Protein AF-A0A3P7GYM1-F1 (afdb_monomer)

Nearest PDB structures (foldseek):
  6tmk-assembly1_K1  TM=2.859E-01  e=8.659E+00  Toxoplasma gondii GT1
  4bem-assembly1_C  TM=2.458E-01  e=6.532E+00  Acetobacterium woodii DSM 1030

Structure (mmCIF, N/CA/C/O backbone):
data_AF-A0A3P7GYM1-F1
#
_entry.id   AF-A0A3P7GYM1-F1
#
loop_
_atom_site.group_PDB
_atom_site.id
_atom_site.type_symbol
_atom_site.label_atom_id
_atom_site.label_alt_id
_atom_site.label_comp_id
_atom_site.label_asym_id
_atom_site.label_entity_id
_atom_site.label_seq_id
_atom_site.pdbx_PDB_ins_code
_atom_site.Cartn_x
_atom_site.Cartn_y
_atom_site.Cartn_z
_atom_site.occupancy
_atom_site.B_iso_or_equiv
_atom_site.auth_seq_id
_atom_site.auth_comp_id
_atom_site.auth_asym_id
_atom_site.auth_atom_id
_atom_site.pdbx_PDB_model_num
ATOM 1 N N . MET A 1 1 ? -6.015 1.390 -11.838 1.00 85.31 1 MET A N 1
ATOM 2 C CA . MET A 1 1 ? -6.372 1.380 -10.405 1.00 85.31 1 MET A CA 1
ATOM 3 C C . MET A 1 1 ? -7.770 0.800 -10.285 1.00 85.31 1 MET A C 1
ATOM 5 O O . MET A 1 1 ? -8.480 0.850 -11.282 1.00 85.31 1 MET A O 1
ATOM 9 N N . ASP A 1 2 ? -8.130 0.231 -9.139 1.00 85.50 2 ASP A N 1
ATOM 10 C CA . ASP A 1 2 ? -9.382 -0.511 -8.954 1.00 85.50 2 ASP A CA 1
ATOM 11 C C . ASP A 1 2 ? -10.445 0.304 -8.184 1.00 85.50 2 ASP A C 1
ATOM 13 O O . ASP A 1 2 ? -10.101 1.069 -7.278 1.00 85.50 2 ASP A O 1
ATOM 17 N N . GLU A 1 3 ? -11.725 0.168 -8.548 1.00 89.69 3 GLU A N 1
ATOM 18 C CA . GLU A 1 3 ? -12.836 0.871 -7.886 1.00 89.69 3 GLU A CA 1
ATOM 19 C C . GLU A 1 3 ? -13.100 0.386 -6.455 1.00 89.69 3 GLU A C 1
ATOM 21 O O . GLU A 1 3 ? -13.483 1.186 -5.599 1.00 89.69 3 GLU A O 1
ATOM 26 N N . GLU A 1 4 ? -12.905 -0.900 -6.169 1.00 91.06 4 GLU A N 1
ATOM 27 C CA . GLU A 1 4 ? -13.065 -1.458 -4.825 1.00 91.06 4 GLU A CA 1
ATOM 28 C C . GLU A 1 4 ? -12.033 -0.864 -3.873 1.00 91.06 4 GLU A C 1
ATOM 30 O O . GLU A 1 4 ? -12.370 -0.477 -2.753 1.00 91.06 4 GLU A O 1
ATOM 35 N N . LEU A 1 5 ? -10.797 -0.685 -4.346 1.00 89.00 5 LEU A N 1
ATOM 36 C CA . LEU A 1 5 ? -9.743 -0.037 -3.571 1.00 89.00 5 LEU A CA 1
ATOM 37 C C . LEU A 1 5 ? -10.112 1.412 -3.213 1.00 89.00 5 LEU A C 1
ATOM 39 O O . LEU A 1 5 ? -9.933 1.838 -2.072 1.00 89.00 5 LEU A O 1
ATOM 43 N N . ALA A 1 6 ? -10.676 2.157 -4.167 1.00 92.31 6 ALA A N 1
ATOM 44 C CA . ALA A 1 6 ? -11.140 3.522 -3.928 1.00 92.31 6 ALA A CA 1
ATOM 45 C C . ALA A 1 6 ? -12.270 3.575 -2.886 1.00 92.31 6 ALA A C 1
ATOM 47 O O . ALA A 1 6 ? -12.225 4.392 -1.962 1.00 92.31 6 ALA A O 1
ATOM 48 N N . LYS A 1 7 ? -13.225 2.635 -2.960 1.00 92.19 7 LYS 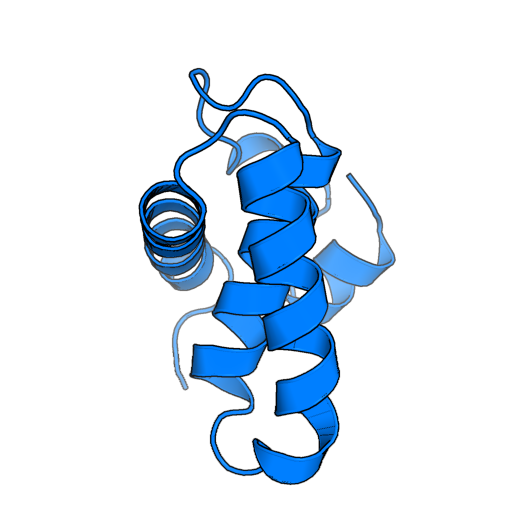A N 1
ATOM 49 C CA . LYS A 1 7 ? -14.302 2.490 -1.966 1.00 92.19 7 LYS A CA 1
ATOM 50 C C . LYS A 1 7 ? -13.756 2.204 -0.566 1.00 92.19 7 LYS A C 1
ATOM 52 O O . LYS A 1 7 ? -14.203 2.842 0.387 1.00 92.19 7 LYS A O 1
ATOM 57 N N . VAL A 1 8 ? -12.775 1.304 -0.431 1.00 91.94 8 VAL A N 1
ATOM 58 C CA . VAL A 1 8 ? -12.125 0.998 0.861 1.00 91.94 8 VAL A CA 1
ATOM 59 C C . VAL A 1 8 ? -11.491 2.250 1.473 1.00 91.94 8 VAL A C 1
ATOM 61 O O . VAL A 1 8 ? -11.611 2.475 2.678 1.00 91.94 8 VAL A O 1
ATOM 64 N N . PHE A 1 9 ? -10.870 3.097 0.651 1.00 90.31 9 PHE A N 1
ATOM 65 C CA . PHE A 1 9 ? -10.238 4.341 1.100 1.00 90.31 9 PHE A CA 1
ATOM 66 C C . PHE A 1 9 ? -11.200 5.515 1.256 1.00 90.31 9 PHE A C 1
ATOM 68 O O . PHE A 1 9 ? -10.758 6.593 1.635 1.00 90.31 9 PHE A O 1
ATOM 75 N N . LYS A 1 10 ? -12.501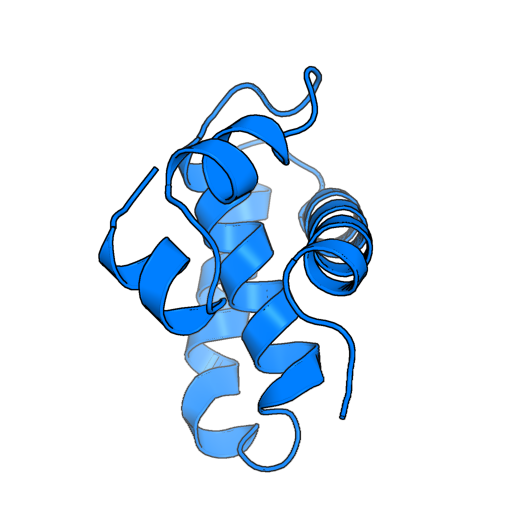 5.322 1.000 1.00 90.44 10 LYS A N 1
ATOM 76 C CA . LYS A 1 10 ? -13.511 6.393 1.005 1.00 90.44 10 LYS A CA 1
ATOM 77 C C . LYS A 1 10 ? -13.112 7.581 0.112 1.00 90.44 10 LYS A C 1
ATOM 79 O O . LYS A 1 10 ? -13.450 8.721 0.415 1.00 90.44 10 LYS A O 1
ATOM 84 N N . ALA A 1 11 ? -12.412 7.292 -0.983 1.00 89.56 11 ALA A N 1
ATOM 85 C CA . ALA A 1 11 ? -11.918 8.264 -1.950 1.00 89.56 11 ALA A CA 1
ATOM 86 C C . ALA A 1 11 ? -12.461 7.947 -3.350 1.00 89.56 11 ALA A C 1
ATOM 88 O O . ALA A 1 11 ? -12.966 6.855 -3.623 1.00 89.56 11 ALA A O 1
ATOM 89 N N . THR A 1 12 ? -12.349 8.898 -4.269 1.00 92.62 12 THR A N 1
ATOM 90 C CA . THR A 1 12 ? -12.675 8.683 -5.681 1.00 92.62 12 THR A CA 1
ATOM 91 C C . THR A 1 12 ? -11.562 7.917 -6.396 1.00 92.62 12 THR A C 1
ATOM 93 O O . THR A 1 12 ? -10.381 8.002 -6.046 1.00 92.62 12 THR A O 1
ATOM 96 N N . LEU A 1 13 ? -11.912 7.203 -7.472 1.00 91.25 13 LEU A N 1
ATOM 97 C CA . LEU A 1 13 ? -10.926 6.517 -8.315 1.00 91.25 13 LEU A CA 1
ATOM 98 C C . LEU A 1 13 ? -9.859 7.482 -8.864 1.00 91.25 13 LEU A C 1
ATOM 100 O O . LEU A 1 13 ? -8.694 7.101 -9.012 1.00 91.25 13 LEU A O 1
ATOM 104 N N . LEU A 1 14 ? -10.244 8.733 -9.142 1.00 92.12 14 LEU A N 1
ATOM 105 C CA . LEU A 1 14 ? -9.335 9.771 -9.624 1.00 92.12 14 LEU A CA 1
ATOM 106 C C . LEU A 1 14 ? -8.318 10.163 -8.551 1.00 92.12 14 LEU A C 1
ATOM 108 O O . LEU A 1 14 ? -7.129 10.223 -8.857 1.00 92.12 14 LEU A O 1
ATOM 112 N N . GLU A 1 15 ? -8.748 10.376 -7.306 1.00 93.00 15 GLU A N 1
ATOM 113 C CA . GLU A 1 15 ? -7.851 10.709 -6.190 1.00 93.00 15 GLU A CA 1
ATOM 114 C C . GLU A 1 15 ? -6.848 9.583 -5.925 1.00 93.00 15 GLU A C 1
ATOM 116 O O . GLU A 1 15 ? -5.642 9.831 -5.851 1.00 93.00 15 GLU A O 1
ATOM 121 N N . VAL A 1 16 ? -7.311 8.328 -5.884 1.00 92.75 16 VAL A N 1
ATOM 122 C CA . VAL A 1 16 ? -6.419 7.175 -5.681 1.00 92.75 16 VAL A CA 1
ATOM 123 C C . VAL A 1 16 ? -5.447 7.015 -6.850 1.00 92.75 16 VAL A C 1
ATOM 125 O O . VAL A 1 16 ? -4.263 6.761 -6.635 1.00 92.75 16 VAL A O 1
ATOM 128 N N . THR A 1 17 ? -5.895 7.213 -8.091 1.00 93.00 17 THR A N 1
ATOM 129 C CA . THR A 1 17 ? -5.010 7.130 -9.266 1.00 93.00 17 THR A CA 1
ATOM 130 C C . THR A 1 17 ? -3.979 8.260 -9.279 1.00 93.00 17 THR A C 1
ATOM 132 O O . THR A 1 17 ? -2.805 8.015 -9.556 1.00 93.00 17 THR A O 1
ATOM 135 N N . SER A 1 18 ? -4.395 9.474 -8.915 1.00 94.25 18 SER A N 1
ATOM 136 C CA . SER A 1 18 ? -3.540 10.668 -8.867 1.00 94.25 18 SER A CA 1
ATOM 137 C C . SER A 1 18 ? -2.546 10.642 -7.706 1.00 94.25 18 SER A C 1
ATOM 139 O O . SER A 1 18 ? -1.528 11.324 -7.754 1.00 94.25 18 SER A O 1
ATOM 141 N N . SER A 1 19 ? -2.800 9.825 -6.679 1.00 94.69 19 SER A N 1
ATOM 142 C CA . SER A 1 19 ? -1.870 9.633 -5.561 1.00 94.69 19 SER A CA 1
ATOM 143 C C . SER A 1 19 ? -0.569 8.924 -5.958 1.00 94.69 19 SER A C 1
ATOM 145 O O . SER A 1 19 ? 0.403 8.980 -5.206 1.00 94.69 19 SER A O 1
ATOM 147 N N . LYS A 1 20 ? -0.540 8.253 -7.121 1.00 96.25 20 LYS A N 1
ATOM 148 C CA . LYS A 1 20 ? 0.606 7.462 -7.572 1.00 96.25 20 LYS A CA 1
ATOM 149 C C . LYS A 1 20 ? 1.817 8.351 -7.870 1.00 96.25 20 LYS A C 1
ATOM 151 O O . LYS A 1 20 ? 1.748 9.164 -8.793 1.00 96.25 20 LYS A O 1
ATOM 156 N N . PRO A 1 21 ? 2.960 8.133 -7.199 1.00 95.25 21 PRO A N 1
ATOM 157 C CA . PRO A 1 21 ? 4.204 8.809 -7.533 1.00 95.25 21 PRO A CA 1
ATOM 158 C C . PRO A 1 21 ? 4.627 8.538 -8.984 1.00 95.25 21 PRO A C 1
ATOM 160 O O . PRO A 1 21 ? 4.389 7.457 -9.537 1.00 95.25 21 PRO A O 1
ATOM 163 N N . SER A 1 22 ? 5.271 9.516 -9.617 1.00 94.25 22 SER A N 1
ATOM 164 C CA . SER A 1 22 ? 5.735 9.408 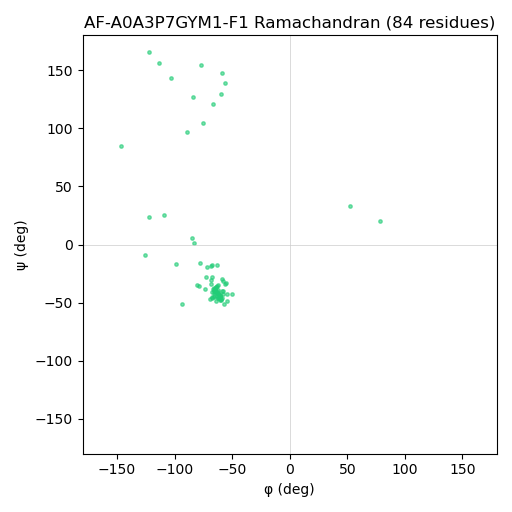-11.006 1.00 94.25 22 SER A CA 1
ATOM 165 C C . SER A 1 22 ? 6.868 8.391 -11.182 1.00 94.25 22 SER A C 1
ATOM 167 O O . SER A 1 22 ? 6.985 7.783 -12.245 1.00 94.25 22 SER A O 1
ATOM 169 N N . ASP A 1 23 ? 7.668 8.162 -10.140 1.00 93.69 23 ASP A N 1
ATOM 170 C CA . ASP A 1 23 ? 8.764 7.192 -10.118 1.00 93.69 23 ASP A CA 1
ATOM 171 C C . ASP A 1 23 ? 8.290 5.740 -9.925 1.00 93.69 23 ASP A C 1
ATOM 173 O O . ASP A 1 23 ? 9.021 4.803 -10.249 1.00 93.69 23 ASP A O 1
ATOM 177 N N . VAL A 1 24 ? 7.042 5.529 -9.490 1.00 95.06 24 VAL A N 1
ATOM 178 C CA . VAL A 1 24 ? 6.405 4.205 -9.451 1.00 95.06 24 VAL A CA 1
ATOM 179 C C . VAL A 1 24 ? 5.699 3.947 -10.784 1.00 95.06 24 VAL A C 1
ATOM 181 O O . VAL A 1 24 ? 4.576 4.400 -11.030 1.00 95.06 24 VAL A O 1
ATOM 184 N N . LYS A 1 25 ? 6.379 3.222 -11.679 1.00 92.25 25 LYS A N 1
ATOM 185 C CA . LYS A 1 25 ? 5.901 2.969 -13.050 1.00 92.25 25 LYS A CA 1
ATOM 186 C C . LYS A 1 25 ? 4.685 2.044 -13.094 1.00 92.25 25 LYS A C 1
ATOM 188 O O . LYS A 1 25 ? 3.711 2.354 -13.776 1.00 92.25 25 LYS A O 1
ATOM 193 N N . ASP A 1 26 ? 4.731 0.932 -12.363 1.00 95.50 26 ASP A N 1
ATOM 194 C CA . ASP A 1 26 ? 3.657 -0.061 -12.369 1.00 95.50 26 ASP A CA 1
ATOM 195 C C . ASP A 1 26 ? 2.533 0.327 -11.397 1.00 95.50 26 ASP A C 1
ATOM 197 O O . ASP A 1 26 ? 2.739 0.572 -10.207 1.00 95.50 26 ASP A O 1
ATOM 201 N N . THR A 1 27 ? 1.307 0.362 -11.916 1.00 95.19 27 THR A N 1
ATOM 202 C CA . THR A 1 27 ? 0.111 0.641 -11.117 1.00 95.19 27 THR A CA 1
ATOM 203 C C . THR A 1 27 ? -0.195 -0.485 -10.130 1.00 95.19 27 THR A C 1
ATOM 205 O O . THR A 1 27 ? -0.707 -0.195 -9.052 1.00 95.19 27 THR A O 1
ATOM 208 N N . LYS A 1 28 ? 0.136 -1.745 -10.447 1.00 96.19 28 LYS A N 1
ATOM 209 C CA . LYS A 1 28 ? -0.040 -2.879 -9.526 1.00 96.19 28 LYS A CA 1
ATOM 210 C C . LYS A 1 28 ? 0.870 -2.743 -8.312 1.00 96.19 28 LYS A C 1
ATOM 212 O O . LYS A 1 28 ? 0.390 -2.877 -7.196 1.00 96.19 28 LYS A O 1
ATOM 217 N N . VAL A 1 29 ? 2.133 -2.368 -8.523 1.00 97.62 29 VAL A N 1
ATOM 218 C CA . VAL A 1 29 ? 3.081 -2.059 -7.438 1.00 97.62 29 VAL A CA 1
ATOM 219 C C . VAL A 1 29 ? 2.506 -0.992 -6.505 1.00 97.62 29 VAL A C 1
ATOM 221 O O . VAL A 1 29 ? 2.479 -1.186 -5.291 1.00 97.62 29 VAL A O 1
ATOM 224 N N . TRP A 1 30 ? 1.986 0.109 -7.060 1.00 97.75 30 TRP A N 1
ATOM 225 C CA . TRP A 1 30 ? 1.389 1.169 -6.244 1.00 97.75 30 TRP A CA 1
ATOM 226 C C . TRP A 1 30 ? 0.122 0.721 -5.503 1.00 97.75 30 TRP A C 1
ATOM 228 O O . TRP A 1 30 ? -0.015 0.981 -4.310 1.00 97.75 30 TRP A O 1
ATOM 238 N N . ALA A 1 31 ? -0.784 0.014 -6.182 1.00 97.00 31 ALA A N 1
ATOM 239 C CA . ALA A 1 31 ? -2.013 -0.497 -5.579 1.00 97.00 31 ALA A CA 1
ATOM 240 C C . ALA A 1 31 ? -1.717 -1.460 -4.419 1.00 97.00 31 ALA A C 1
ATOM 242 O O . ALA A 1 31 ? -2.278 -1.318 -3.334 1.00 97.00 31 ALA A O 1
ATOM 243 N N . THR A 1 32 ? -0.791 -2.401 -4.616 1.00 97.81 32 THR A N 1
ATOM 244 C CA . THR A 1 32 ? -0.368 -3.347 -3.579 1.00 97.81 32 THR A CA 1
ATOM 245 C C . THR A 1 32 ? 0.269 -2.624 -2.395 1.00 97.81 32 THR A C 1
ATOM 247 O O . THR A 1 32 ? -0.064 -2.930 -1.252 1.00 97.81 32 THR A O 1
ATOM 250 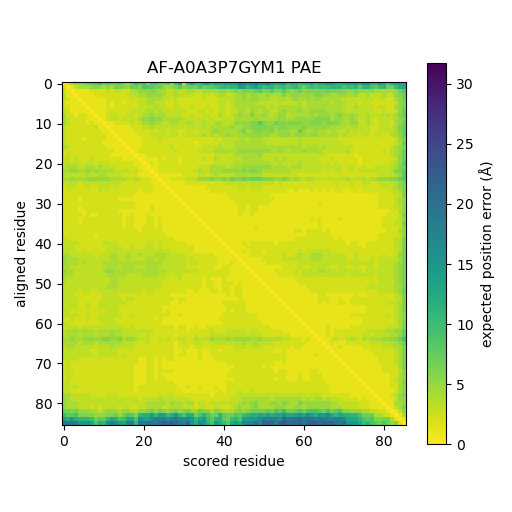N N . ALA A 1 33 ? 1.123 -1.627 -2.638 1.00 98.12 33 ALA A N 1
ATOM 251 C CA . ALA A 1 33 ? 1.720 -0.830 -1.570 1.00 98.12 33 ALA A CA 1
ATOM 252 C C . ALA A 1 33 ? 0.670 -0.054 -0.753 1.00 98.12 33 ALA A C 1
ATOM 254 O O . ALA A 1 33 ? 0.755 -0.032 0.475 1.00 98.12 33 ALA A O 1
ATOM 255 N N . LEU A 1 34 ? -0.350 0.519 -1.406 1.00 97.31 34 LEU A N 1
ATOM 256 C CA . LEU A 1 34 ? -1.481 1.174 -0.736 1.00 97.31 34 LEU A CA 1
ATOM 257 C C . LEU A 1 34 ? -2.266 0.206 0.156 1.00 97.31 34 LEU A C 1
ATOM 259 O O . LEU A 1 34 ? -2.563 0.539 1.302 1.00 97.31 34 LEU A O 1
ATOM 263 N N . VAL A 1 35 ? -2.563 -1.002 -0.332 1.00 97.19 35 VAL A N 1
ATOM 264 C CA . VAL A 1 35 ? -3.250 -2.033 0.464 1.00 97.19 35 VAL A CA 1
ATOM 265 C C . VAL A 1 35 ? -2.409 -2.443 1.673 1.00 97.19 35 VAL A C 1
ATOM 267 O O . VAL A 1 35 ? -2.924 -2.498 2.789 1.00 97.19 35 VAL A O 1
ATOM 270 N N . VAL A 1 36 ? -1.108 -2.685 1.485 1.00 98.19 36 VAL A N 1
ATOM 271 C CA . VAL A 1 36 ? -0.202 -3.043 2.587 1.00 98.19 36 VAL A CA 1
ATOM 272 C C . VAL A 1 36 ? -0.137 -1.923 3.629 1.00 98.19 36 VAL A C 1
ATOM 274 O O . VAL A 1 36 ? -0.251 -2.197 4.825 1.00 98.19 36 VAL A O 1
ATOM 277 N N . ALA A 1 37 ? -0.005 -0.666 3.196 1.00 97.19 37 ALA A N 1
ATOM 278 C CA . ALA A 1 37 ? -0.010 0.487 4.092 1.00 97.19 37 ALA A CA 1
ATOM 279 C C . ALA A 1 37 ? -1.332 0.592 4.871 1.00 97.19 37 ALA A C 1
ATOM 281 O O . ALA A 1 37 ? -1.314 0.781 6.088 1.00 97.19 37 ALA A O 1
ATOM 282 N N . TYR A 1 38 ? -2.469 0.397 4.201 1.00 95.88 38 TYR A N 1
ATOM 283 C CA . TYR A 1 38 ? -3.785 0.406 4.833 1.00 95.88 38 TYR A CA 1
ATOM 284 C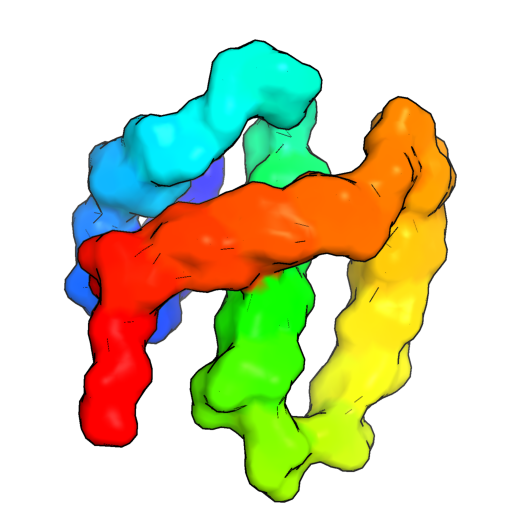 C . TYR A 1 38 ? -3.932 -0.679 5.902 1.00 95.88 38 TYR A C 1
ATOM 286 O O . TYR A 1 38 ? -4.339 -0.369 7.022 1.00 95.88 38 TYR A O 1
ATOM 294 N N . LEU A 1 39 ? -3.544 -1.921 5.601 1.00 96.75 39 LEU A N 1
ATOM 295 C CA . LEU A 1 39 ? -3.596 -3.028 6.561 1.00 96.75 39 LEU A CA 1
ATOM 296 C C . LEU A 1 39 ? -2.744 -2.728 7.799 1.00 96.75 39 LEU A C 1
ATOM 298 O O . LEU A 1 39 ? -3.229 -2.821 8.928 1.00 96.75 39 LEU A O 1
ATOM 302 N N . ARG A 1 40 ? -1.500 -2.277 7.586 1.00 96.56 40 ARG A N 1
ATOM 303 C CA . ARG A 1 40 ? -0.564 -1.928 8.665 1.00 96.56 40 ARG A CA 1
ATOM 304 C C . ARG A 1 40 ? -1.062 -0.769 9.534 1.00 96.56 40 ARG A C 1
ATOM 306 O O . ARG A 1 40 ? -0.783 -0.762 10.729 1.00 96.56 40 ARG A O 1
ATOM 313 N N . VAL A 1 41 ? -1.768 0.207 8.960 1.00 95.06 41 VAL A N 1
ATOM 314 C CA . VAL A 1 41 ? -2.183 1.430 9.666 1.00 95.06 41 VAL A CA 1
ATOM 315 C C . VAL A 1 41 ? -3.579 1.332 10.277 1.00 95.06 41 VAL A C 1
ATOM 317 O O . VAL A 1 41 ? -3.745 1.647 11.453 1.00 95.06 41 VAL A O 1
ATOM 320 N N . HIS A 1 42 ? -4.580 0.933 9.495 1.00 93.56 42 HIS A N 1
ATOM 321 C CA . HIS A 1 42 ? -5.992 1.000 9.886 1.00 93.56 42 HIS A CA 1
ATOM 322 C C . HIS A 1 42 ? -6.540 -0.332 10.402 1.00 93.56 42 HIS A C 1
ATOM 324 O O . HIS A 1 42 ? -7.584 -0.347 11.050 1.00 93.56 42 HIS A O 1
ATOM 330 N N . LEU A 1 43 ? -5.851 -1.445 10.137 1.00 94.25 43 LEU A N 1
ATOM 331 C CA . LEU A 1 43 ? -6.254 -2.785 10.573 1.00 94.25 43 LEU A CA 1
ATOM 332 C C . LEU A 1 43 ? -5.181 -3.470 11.429 1.00 94.25 43 LEU A C 1
ATOM 334 O O . LEU A 1 43 ? -5.175 -4.693 11.555 1.00 94.25 43 LEU A O 1
ATOM 338 N N . SER A 1 44 ? -4.310 -2.691 12.075 1.00 95.19 44 SER A N 1
ATOM 339 C CA . SER A 1 44 ? -3.241 -3.188 12.954 1.00 95.19 44 SER A CA 1
ATOM 340 C C . SER A 1 44 ? -3.741 -4.086 14.090 1.00 95.19 44 SER A C 1
ATOM 342 O O . SER A 1 44 ? -3.063 -5.046 14.443 1.00 95.19 44 SER A O 1
ATOM 344 N N . SER A 1 45 ? -4.945 -3.842 14.617 1.00 96.69 45 SER A N 1
ATOM 345 C CA . SER A 1 45 ? -5.565 -4.678 15.658 1.00 96.69 45 SER A CA 1
ATOM 346 C C . SER A 1 45 ? -5.961 -6.080 15.184 1.00 96.69 45 SER A C 1
ATOM 348 O O . SER A 1 45 ? -6.150 -6.965 16.009 1.00 96.69 45 SER A O 1
ATOM 350 N N . ARG A 1 46 ? -6.067 -6.294 13.867 1.00 96.19 46 ARG A N 1
ATOM 351 C CA . ARG A 1 46 ? -6.420 -7.571 13.223 1.00 96.19 46 ARG A CA 1
ATOM 352 C C . ARG A 1 46 ? -5.230 -8.208 12.507 1.00 96.19 46 ARG A C 1
ATOM 354 O O . ARG A 1 46 ? -5.401 -8.954 11.551 1.00 96.19 46 ARG A O 1
ATOM 361 N N . LYS A 1 47 ? -4.009 -7.889 12.948 1.00 96.50 47 LYS A N 1
ATOM 362 C CA . LYS A 1 47 ? -2.762 -8.285 12.281 1.00 96.50 47 LYS A CA 1
ATOM 363 C C . LYS A 1 47 ? -2.685 -9.778 11.957 1.00 96.50 47 LYS A C 1
ATOM 365 O O . LYS A 1 47 ? -2.289 -10.127 10.848 1.00 96.50 47 LYS A O 1
ATOM 370 N N . GLU A 1 48 ? -3.099 -10.639 12.881 1.00 97.62 48 GLU A N 1
ATOM 371 C CA . GLU A 1 48 ? -3.064 -12.098 12.701 1.00 97.62 48 GLU A CA 1
ATOM 372 C C . GLU A 1 48 ? -3.877 -12.573 11.483 1.00 97.62 48 GLU A C 1
ATOM 374 O O . GLU A 1 48 ? -3.498 -13.548 10.836 1.00 97.62 48 GLU A O 1
ATOM 379 N N . GLU A 1 49 ? -4.939 -11.850 11.109 1.00 97.75 49 GLU A N 1
ATOM 380 C CA . GLU A 1 49 ? -5.801 -12.191 9.970 1.00 97.75 49 GLU A CA 1
ATOM 381 C C . GLU A 1 49 ? -5.124 -11.925 8.616 1.00 97.75 49 GLU A C 1
ATOM 383 O O . GLU A 1 49 ? -5.435 -12.588 7.626 1.00 97.75 49 GLU A O 1
ATOM 388 N N . TRP A 1 50 ? -4.199 -10.959 8.543 1.00 97.69 50 TRP A N 1
ATOM 389 C CA . TRP A 1 50 ? -3.653 -10.475 7.269 1.00 97.69 50 TRP A CA 1
ATOM 390 C C . TRP A 1 50 ? -2.126 -10.505 7.160 1.00 97.69 50 TRP A C 1
ATOM 392 O O . TRP A 1 50 ? -1.597 -10.291 6.066 1.00 97.69 50 TRP A O 1
ATOM 402 N N . GLU A 1 51 ? -1.382 -10.779 8.235 1.00 98.12 51 GLU A N 1
ATOM 403 C CA . GLU A 1 51 ? 0.087 -10.693 8.236 1.00 98.12 51 GLU A CA 1
ATOM 404 C C . GLU A 1 51 ? 0.730 -11.590 7.174 1.00 98.12 51 GLU A C 1
ATOM 406 O O . GLU A 1 51 ? 1.652 -11.161 6.478 1.00 98.12 51 GLU A O 1
ATOM 411 N N . MET A 1 52 ? 0.211 -12.806 6.976 1.00 98.31 52 MET A N 1
ATOM 412 C CA . MET A 1 52 ? 0.713 -13.701 5.928 1.00 98.31 52 MET A CA 1
ATOM 413 C C . MET A 1 52 ? 0.495 -13.135 4.519 1.00 98.31 52 MET A C 1
ATOM 415 O O . MET A 1 52 ? 1.371 -13.284 3.663 1.00 98.31 52 MET A O 1
ATOM 419 N N . VAL A 1 53 ? -0.629 -12.449 4.288 1.00 98.06 53 VAL A N 1
ATOM 420 C CA . VAL A 1 53 ? -0.933 -11.783 3.013 1.00 98.06 53 VAL A CA 1
ATOM 421 C C . VAL A 1 53 ? 0.026 -10.616 2.791 1.00 98.06 53 VAL A C 1
ATOM 423 O O . VAL A 1 53 ? 0.613 -10.506 1.717 1.00 98.06 53 VAL A O 1
ATOM 426 N N . VAL A 1 54 ? 0.261 -9.791 3.818 1.00 98.38 54 VAL A N 1
ATOM 427 C CA . VAL A 1 54 ? 1.227 -8.683 3.742 1.00 98.38 54 VAL A CA 1
ATOM 428 C C . VAL A 1 54 ? 2.639 -9.191 3.489 1.00 98.38 54 VAL A C 1
ATOM 430 O O . VAL A 1 54 ? 3.320 -8.636 2.633 1.00 98.38 54 VAL A O 1
ATOM 433 N N . ARG A 1 55 ? 3.077 -10.268 4.152 1.00 98.50 55 ARG A N 1
ATOM 434 C CA . ARG A 1 55 ? 4.404 -10.849 3.907 1.00 98.50 55 ARG A CA 1
ATOM 435 C C . ARG A 1 55 ? 4.569 -11.269 2.445 1.00 98.50 55 ARG A C 1
ATOM 437 O O . ARG A 1 55 ? 5.562 -10.915 1.821 1.00 98.50 55 ARG A O 1
ATOM 444 N N . LYS A 1 56 ? 3.572 -11.950 1.872 1.00 98.62 56 LYS A N 1
ATOM 445 C CA . LYS A 1 56 ? 3.595 -12.360 0.458 1.00 98.62 56 LYS A CA 1
ATOM 446 C C . LYS A 1 56 ? 3.547 -11.177 -0.506 1.00 98.62 56 LYS A C 1
ATOM 448 O O . LYS A 1 56 ? 4.223 -11.201 -1.529 1.00 98.62 56 LYS A O 1
ATOM 453 N N . ALA A 1 57 ? 2.787 -10.138 -0.175 1.00 98.62 57 ALA A N 1
ATOM 454 C CA . ALA A 1 57 ? 2.740 -8.912 -0.962 1.00 98.62 57 ALA A CA 1
ATOM 455 C C . ALA A 1 57 ? 4.088 -8.171 -0.953 1.00 98.62 57 ALA A C 1
ATOM 457 O O . ALA A 1 57 ? 4.522 -7.700 -1.999 1.00 98.62 57 ALA A O 1
ATOM 458 N N . VAL A 1 58 ? 4.767 -8.104 0.197 1.00 98.56 58 VAL A N 1
ATOM 459 C CA . VAL A 1 58 ? 6.108 -7.506 0.321 1.00 98.56 58 VAL A CA 1
ATOM 460 C C . VAL A 1 58 ? 7.134 -8.301 -0.489 1.00 98.56 58 VAL A C 1
ATOM 462 O O . VAL A 1 58 ? 7.826 -7.706 -1.308 1.00 98.56 58 VAL A O 1
ATOM 465 N N . GLU A 1 59 ? 7.160 -9.633 -0.355 1.00 98.56 59 GLU A N 1
ATOM 466 C CA . GLU A 1 59 ? 8.017 -10.512 -1.175 1.00 98.56 59 GLU A CA 1
ATOM 467 C C . GLU A 1 59 ? 7.781 -10.284 -2.684 1.00 98.56 59 GLU A C 1
ATOM 469 O O . GLU A 1 59 ? 8.723 -10.188 -3.471 1.00 98.56 59 GLU A O 1
ATOM 474 N N . TRP A 1 60 ? 6.517 -10.150 -3.103 1.00 98.62 60 TRP A N 1
ATOM 475 C CA . TRP A 1 60 ? 6.166 -9.874 -4.499 1.00 98.62 60 TRP A CA 1
ATOM 476 C C . TRP A 1 60 ? 6.620 -8.480 -4.969 1.00 98.62 60 TRP A C 1
ATOM 478 O O . TRP A 1 60 ? 7.082 -8.333 -6.103 1.00 98.62 60 TRP A O 1
ATOM 488 N N . LEU A 1 61 ? 6.523 -7.458 -4.111 1.00 98.38 61 LEU A N 1
ATOM 489 C CA . LEU A 1 61 ? 7.001 -6.105 -4.412 1.00 98.38 61 LEU A CA 1
ATOM 490 C C . LEU A 1 61 ? 8.521 -6.084 -4.615 1.00 98.38 61 LEU A C 1
ATOM 492 O O . LEU A 1 61 ? 8.993 -5.500 -5.588 1.00 98.38 61 LEU A O 1
ATOM 496 N N . GLU A 1 62 ? 9.282 -6.761 -3.755 1.00 97.50 62 GLU A N 1
ATOM 497 C CA . GLU A 1 62 ? 10.737 -6.892 -3.916 1.00 97.50 62 GLU A CA 1
ATOM 498 C C . GLU A 1 62 ? 11.090 -7.597 -5.233 1.00 97.50 62 GLU A C 1
ATOM 500 O O . GLU A 1 62 ? 11.921 -7.111 -6.003 1.00 97.50 62 GLU A O 1
ATOM 505 N N . GLY A 1 63 ? 10.379 -8.683 -5.558 1.00 97.50 63 GLY A N 1
ATOM 506 C CA . GLY A 1 63 ? 10.510 -9.384 -6.840 1.00 97.50 63 GLY A CA 1
ATOM 507 C C . GLY A 1 63 ? 10.113 -8.550 -8.066 1.00 97.50 63 GLY A C 1
ATOM 508 O O . GLY A 1 63 ? 10.514 -8.871 -9.182 1.00 97.50 63 GLY A O 1
ATOM 509 N N . SER A 1 64 ? 9.373 -7.454 -7.871 1.00 95.25 64 SER A N 1
ATOM 510 C CA . SER A 1 64 ? 8.988 -6.507 -8.928 1.00 95.25 64 SER A CA 1
ATOM 511 C C . SER A 1 64 ? 10.064 -5.445 -9.209 1.00 95.25 64 SER A C 1
ATOM 513 O O . SER A 1 64 ? 9.835 -4.526 -9.998 1.00 95.25 64 SER A O 1
ATOM 515 N N . GLY A 1 65 ? 11.240 -5.548 -8.578 1.00 94.69 65 GLY A N 1
ATOM 516 C CA . GLY 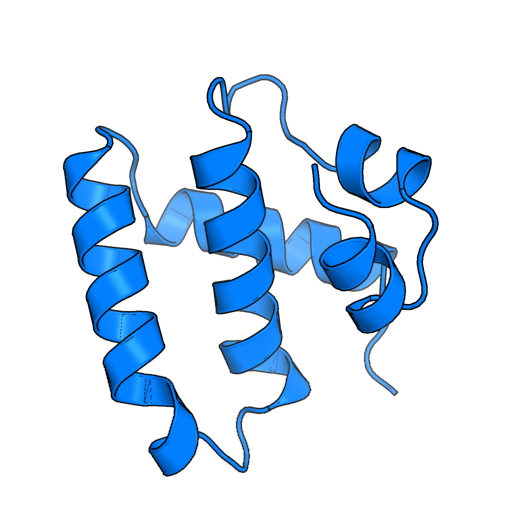A 1 65 ? 12.379 -4.656 -8.816 1.00 94.69 65 GLY A CA 1
ATOM 517 C C . GLY A 1 65 ? 12.268 -3.297 -8.123 1.00 94.69 65 GLY A C 1
ATOM 518 O O . GLY A 1 65 ? 12.940 -2.348 -8.529 1.00 94.69 65 GLY A O 1
ATOM 519 N N . VAL A 1 66 ? 11.426 -3.184 -7.090 1.00 96.25 66 VAL A N 1
ATOM 520 C CA . VAL A 1 66 ? 11.317 -1.983 -6.252 1.00 96.25 66 VAL A CA 1
ATOM 521 C C . VAL A 1 66 ? 11.798 -2.263 -4.833 1.00 96.25 66 VAL A C 1
ATOM 523 O O . VAL A 1 66 ? 11.757 -3.392 -4.355 1.00 96.25 66 VAL A O 1
ATOM 526 N N . ASN A 1 67 ? 12.210 -1.216 -4.119 1.00 97.44 67 ASN A N 1
ATOM 527 C CA . ASN A 1 67 ? 12.361 -1.305 -2.671 1.00 97.44 67 ASN A CA 1
ATOM 528 C C . ASN A 1 67 ? 10.959 -1.278 -2.041 1.00 97.44 67 ASN A C 1
ATOM 530 O O . ASN A 1 67 ? 10.316 -0.224 -2.014 1.00 97.44 67 ASN A O 1
ATOM 534 N N . ALA A 1 68 ? 10.482 -2.439 -1.585 1.00 97.75 68 ALA A N 1
ATOM 535 C CA . ALA A 1 68 ? 9.118 -2.608 -1.097 1.00 97.75 68 ALA A CA 1
ATOM 536 C C . ALA A 1 68 ? 8.790 -1.645 0.050 1.00 97.75 68 ALA A C 1
ATOM 538 O O . ALA A 1 68 ? 7.815 -0.902 -0.045 1.00 97.75 68 ALA A O 1
ATOM 539 N N . GLU A 1 69 ? 9.626 -1.587 1.088 1.00 98.00 69 GLU A N 1
ATOM 540 C CA . GLU A 1 69 ? 9.391 -0.712 2.243 1.00 98.00 69 GLU A CA 1
ATOM 541 C C . GLU A 1 69 ? 9.415 0.776 1.860 1.00 98.00 69 GLU A C 1
ATOM 543 O O . GLU A 1 69 ? 8.577 1.544 2.329 1.00 98.00 69 GLU A O 1
ATOM 548 N N . ALA A 1 70 ? 10.281 1.194 0.930 1.00 98.06 70 ALA A N 1
ATOM 549 C CA . ALA A 1 70 ? 10.295 2.576 0.449 1.00 98.06 70 ALA A CA 1
ATOM 550 C C . ALA A 1 70 ? 9.009 2.955 -0.311 1.00 98.06 70 ALA A C 1
ATOM 552 O O . ALA A 1 70 ? 8.510 4.074 -0.172 1.00 98.06 70 ALA A O 1
ATOM 553 N N . VAL A 1 71 ? 8.458 2.045 -1.123 1.00 98.12 71 VAL A N 1
ATOM 554 C CA . VAL A 1 71 ? 7.191 2.290 -1.836 1.00 98.12 71 VAL A CA 1
ATOM 555 C C . VAL A 1 71 ? 6.000 2.224 -0.877 1.00 98.12 71 VAL A C 1
ATOM 557 O O . VAL A 1 71 ? 5.092 3.047 -0.992 1.00 98.12 71 VAL A O 1
ATOM 560 N N . ILE A 1 72 ? 6.015 1.310 0.098 1.00 98.44 72 ILE A N 1
ATOM 561 C CA . ILE A 1 72 ? 4.990 1.220 1.148 1.00 98.44 72 ILE A CA 1
ATOM 562 C C . ILE A 1 72 ? 4.975 2.490 1.999 1.00 98.44 72 ILE A C 1
ATOM 564 O O . ILE A 1 72 ? 3.896 2.988 2.311 1.00 98.44 72 ILE A O 1
ATOM 568 N N . GLU A 1 73 ? 6.131 3.069 2.322 1.00 98.12 73 GLU A N 1
ATOM 569 C CA . GLU A 1 73 ? 6.185 4.323 3.076 1.00 98.12 73 GLU A CA 1
ATOM 570 C C . GLU A 1 73 ? 5.603 5.498 2.277 1.00 98.12 73 GLU A C 1
ATOM 572 O O . GLU A 1 73 ? 4.799 6.271 2.799 1.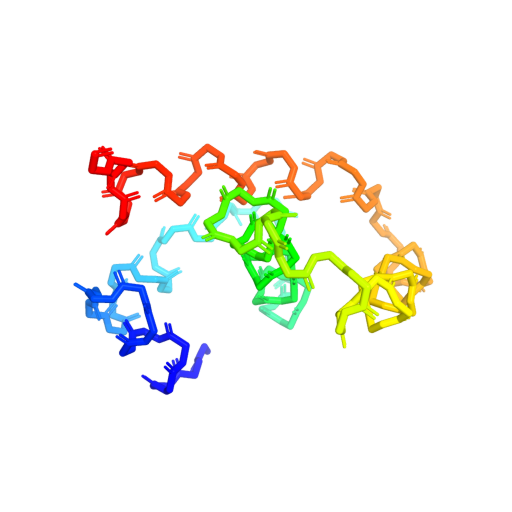00 98.12 73 GLU A O 1
ATOM 577 N N . LYS A 1 74 ? 5.905 5.594 0.974 1.00 97.88 74 LYS A N 1
ATOM 578 C CA . LYS A 1 74 ? 5.240 6.571 0.091 1.00 97.88 74 LYS A CA 1
ATOM 579 C C . LYS A 1 74 ? 3.725 6.371 0.080 1.00 97.88 74 LYS A C 1
ATOM 581 O O . LYS A 1 74 ? 2.976 7.345 0.140 1.00 97.88 74 LYS A O 1
ATOM 586 N N . ALA A 1 75 ? 3.278 5.118 0.020 1.00 97.31 75 ALA A N 1
ATOM 587 C CA . ALA A 1 75 ? 1.864 4.770 0.050 1.00 97.31 75 ALA A CA 1
ATOM 588 C C . ALA A 1 75 ? 1.210 5.138 1.387 1.00 97.31 75 ALA A C 1
ATOM 590 O O . ALA A 1 75 ? 0.104 5.668 1.389 1.00 97.31 75 ALA A O 1
ATOM 591 N N . ARG A 1 76 ? 1.908 4.954 2.513 1.00 96.56 76 ARG A N 1
ATOM 592 C CA . ARG A 1 76 ? 1.462 5.373 3.847 1.00 96.56 76 ARG A CA 1
ATOM 593 C C . ARG A 1 76 ? 1.229 6.884 3.916 1.00 96.56 76 ARG A C 1
ATOM 595 O O . ARG A 1 76 ? 0.176 7.307 4.380 1.00 96.56 76 ARG A O 1
ATOM 602 N N . VAL A 1 77 ? 2.168 7.684 3.408 1.00 95.88 77 VAL A N 1
ATOM 603 C CA . VAL A 1 77 ? 2.045 9.154 3.353 1.00 95.88 77 VAL A CA 1
ATOM 604 C C . VAL A 1 77 ? 0.911 9.593 2.422 1.00 95.88 77 VAL A C 1
ATOM 606 O O . VAL A 1 77 ? 0.170 10.524 2.731 1.00 95.88 77 VAL A O 1
ATOM 609 N N . ALA A 1 78 ? 0.745 8.932 1.274 1.00 94.62 78 ALA A N 1
ATOM 610 C CA . ALA A 1 78 ? -0.383 9.200 0.384 1.00 94.62 78 ALA A CA 1
ATOM 611 C C . ALA A 1 78 ? -1.725 8.854 1.052 1.00 94.62 78 ALA A C 1
A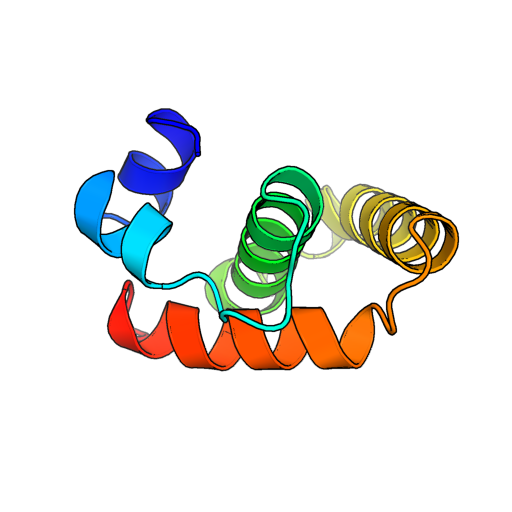TOM 613 O O . ALA A 1 78 ? -2.686 9.615 0.933 1.00 94.62 78 ALA A O 1
ATOM 614 N N . LEU A 1 79 ? -1.772 7.743 1.791 1.00 93.50 79 LEU A N 1
ATOM 615 C CA . LEU A 1 79 ? -2.965 7.274 2.483 1.00 93.50 79 LEU A CA 1
ATOM 616 C C . LEU A 1 79 ? -3.438 8.259 3.555 1.00 93.50 79 LEU A C 1
ATOM 618 O O . LEU A 1 79 ? -4.637 8.446 3.672 1.00 93.50 79 LEU A O 1
ATOM 622 N N . GLU A 1 80 ? -2.547 8.958 4.265 1.00 91.44 80 GLU A N 1
ATOM 623 C CA . GLU A 1 80 ? -2.943 9.999 5.236 1.00 91.44 80 GLU A CA 1
ATOM 624 C C . GLU A 1 80 ? -3.786 11.120 4.610 1.00 91.44 80 GLU A C 1
ATOM 626 O O . GLU A 1 80 ? -4.646 11.694 5.276 1.00 91.44 80 GLU A O 1
ATOM 631 N N . LYS A 1 81 ? -3.558 11.423 3.326 1.00 89.19 81 LYS A N 1
ATOM 632 C CA . LYS A 1 81 ? -4.330 12.429 2.583 1.00 89.19 81 LYS A CA 1
ATOM 633 C C . LYS A 1 81 ? -5.661 11.880 2.078 1.00 89.19 81 LYS A C 1
ATOM 635 O O . LYS A 1 81 ? -6.630 12.625 2.007 1.00 89.19 81 LYS A O 1
ATOM 640 N N . LEU A 1 82 ? -5.687 10.601 1.702 1.00 89.62 82 LEU A N 1
ATOM 641 C CA . LEU A 1 82 ? -6.881 9.923 1.184 1.00 89.62 82 LEU A CA 1
ATOM 642 C C . LEU A 1 82 ? -7.839 9.513 2.310 1.00 89.62 82 LEU A C 1
ATOM 644 O O . LEU A 1 82 ? -9.051 9.551 2.141 1.00 89.62 82 LEU A O 1
ATOM 648 N N . LEU A 1 83 ? -7.285 9.121 3.454 1.00 87.81 83 LEU A N 1
ATOM 649 C CA . LEU A 1 83 ? -7.996 8.589 4.604 1.00 87.81 83 LEU A CA 1
ATOM 650 C C . LEU A 1 83 ? -7.279 9.029 5.895 1.00 87.81 83 LEU A C 1
ATOM 652 O O . LEU A 1 83 ? -6.464 8.279 6.444 1.00 87.81 83 LEU A O 1
ATOM 656 N N . PRO A 1 84 ? -7.573 10.237 6.407 1.00 75.50 84 PRO A N 1
ATOM 657 C CA . PRO A 1 84 ? -7.042 10.689 7.687 1.00 75.50 84 PRO A CA 1
ATOM 658 C C . PRO A 1 84 ? -7.414 9.699 8.795 1.00 75.50 84 PRO A C 1
ATOM 660 O O . PRO A 1 84 ? -8.531 9.172 8.820 1.00 75.50 84 PRO A O 1
ATOM 663 N N . ARG A 1 85 ? -6.482 9.419 9.713 1.00 66.56 85 ARG A N 1
ATOM 664 C CA . ARG A 1 85 ? -6.790 8.598 10.893 1.00 66.56 85 ARG A CA 1
ATOM 665 C C . ARG A 1 85 ? -7.897 9.292 11.699 1.00 66.56 85 ARG A C 1
ATOM 667 O O . ARG A 1 85 ? -7.791 10.489 11.953 1.00 66.56 85 ARG A O 1
ATOM 674 N N . ALA A 1 86 ? -8.944 8.536 12.029 1.00 55.84 86 ALA A N 1
ATOM 675 C CA . ALA A 1 86 ? -10.009 8.962 12.936 1.00 55.84 86 ALA A CA 1
ATOM 676 C C . ALA A 1 86 ? -9.509 9.018 14.384 1.00 55.84 86 ALA A C 1
ATOM 678 O O . ALA A 1 86 ? -8.608 8.209 14.714 1.00 55.84 86 ALA A O 1
#

Foldseek 3Di:
DDPVLCVVLVHDPVLLVVLDDPVPPDPVLLSLLLVLLCCVPVVVVVCVVCVVVSVVSLVVSVVVVDNSVVSNVSSNVSSCVSHPDD

Organism: Hydatigena taeniaeformis (NCBI:txid6205)

Secondary structure (DSSP, 8-state):
--HHHHHHTTS-HHHHHHTS-TT---HHHHHHHHHHHHHHHHSGGGHHHHHHHHHHHHHHHHHTTS-HHHHHHHHHHHHHHHS---

Mean predicted aligned error: 2.91 Å

Solvent-accessible surface area (backbone atoms only — not comparable to full-atom values): 4932 Å² total; per-residue (Å²): 131,56,65,67,61,14,57,76,44,73,40,51,56,65,59,60,54,67,58,57,56,85,88,58,78,53,64,66,60,50,52,53,22,37,52,46,28,44,44,64,68,80,38,49,93,51,40,88,83,43,49,70,58,45,52,53,50,44,56,50,33,42,75,68,78,43,65,37,69,65,49,23,50,54,26,40,62,44,40,49,76,53,46,62,85,128

pLDDT: mean 94.12, std 6.4, range [55.84, 98.62]

Radius of gyration: 12.08 Å; Cα contacts (8 Å, |Δi|>4): 75; chains: 1; bounding box: 27×26×29 Å

Sequence (86 aa):
MDEE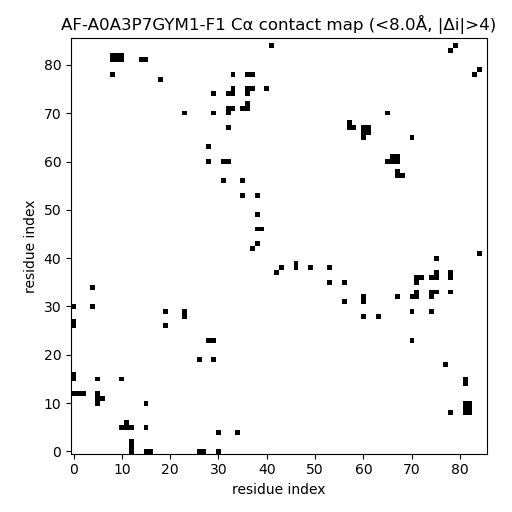LAKVFKATLLEVTSSKPSDVKDTKVWATALVVAYLRVHLSSRKEEWEMVVRKAVEWLEGSGVNAEAVIEKARVALEKLLPRA